Protein AF-A0A2K3LWM4-F1 (afdb_monomer_lite)

pLDDT: mean 79.66, std 15.71, range [39.81, 97.31]

Radius of gyration: 21.62 Å; chains: 1; bounding box: 68×30×49 Å

Foldseek 3Di:
DDDDLDDDDPVLLVVLVVVCVVQVVCCVPVHDSVSSVVSSVVSVVVDDDDDDDDDPDPPPDDDPWDADPVPRDTDDDDDDDDDPDDPDDDDDDDD

Secondary structure (DSSP, 8-state):
---------HHHHHHHHHTGGGTGGGHHHH-HHHHHHHHHHHHHHHS----------STTPPPS-EE-TTT-PEEPP------SS----------

Organism: Trifolium pratense (NCBI:txid57577)

Structure (mmCIF, N/CA/C/O backbone):
data_AF-A0A2K3LWM4-F1
#
_entry.id   AF-A0A2K3LWM4-F1
#
loop_
_atom_site.group_PDB
_atom_site.id
_atom_site.type_symbol
_atom_site.label_atom_id
_atom_site.label_alt_id
_atom_site.label_comp_id
_atom_site.label_asym_id
_atom_site.label_entity_id
_atom_site.label_seq_id
_atom_site.pdbx_PDB_ins_code
_atom_site.Cartn_x
_atom_site.Cartn_y
_atom_site.Cartn_z
_atom_site.occupancy
_atom_site.B_iso_or_equiv
_atom_site.auth_seq_id
_atom_site.auth_comp_id
_atom_site.auth_asym_id
_atom_site.auth_atom_id
_atom_site.pdbx_PDB_model_num
ATOM 1 N N . GLY A 1 1 ? -27.208 -1.613 -0.250 1.00 77.81 1 GLY A N 1
ATOM 2 C CA . GLY A 1 1 ? -26.110 -2.005 -1.155 1.00 77.81 1 GLY A CA 1
ATOM 3 C C . GLY A 1 1 ? -24.818 -2.044 -0.370 1.00 77.81 1 GLY A C 1
ATOM 4 O O . GLY A 1 1 ? -24.741 -1.360 0.643 1.00 77.81 1 GLY A O 1
ATOM 5 N N . SER A 1 2 ? -23.843 -2.841 -0.801 1.00 86.56 2 SER A N 1
ATOM 6 C CA . SER A 1 2 ? -22.515 -2.896 -0.173 1.00 86.56 2 SER A CA 1
ATOM 7 C C . SER A 1 2 ? -21.593 -1.844 -0.787 1.00 86.56 2 SER A C 1
ATOM 9 O O . SER A 1 2 ? -21.643 -1.623 -1.995 1.00 86.56 2 SER A O 1
ATOM 11 N N . VAL A 1 3 ? -20.756 -1.214 0.038 1.00 91.31 3 VAL A N 1
ATOM 12 C CA . VAL A 1 3 ? -19.773 -0.204 -0.383 1.00 91.31 3 VAL A CA 1
ATOM 13 C C . VAL A 1 3 ? -18.375 -0.713 -0.046 1.00 91.31 3 VAL A C 1
ATOM 15 O O . VAL A 1 3 ? -18.167 -1.330 0.999 1.00 91.31 3 VAL A O 1
ATOM 18 N N . VAL A 1 4 ? -17.419 -0.489 -0.948 1.00 90.38 4 VAL A N 1
ATOM 19 C CA . VAL A 1 4 ? -16.011 -0.820 -0.711 1.00 90.38 4 VAL A CA 1
ATOM 20 C C . VAL A 1 4 ? -15.417 0.229 0.226 1.00 90.38 4 VAL A C 1
ATOM 22 O O . VAL A 1 4 ? -15.261 1.378 -0.168 1.00 90.38 4 VAL A O 1
ATOM 25 N N . ALA A 1 5 ? -15.070 -0.184 1.446 1.00 88.12 5 ALA A N 1
ATOM 26 C CA . ALA A 1 5 ? -14.495 0.699 2.463 1.00 88.12 5 ALA A CA 1
ATOM 27 C C . ALA A 1 5 ? -12.999 0.997 2.237 1.00 88.12 5 ALA A C 1
ATOM 29 O O . ALA A 1 5 ? -12.495 2.047 2.627 1.00 88.12 5 ALA A O 1
ATOM 30 N N . TYR A 1 6 ? -12.252 0.059 1.636 1.00 91.69 6 TYR A N 1
ATOM 31 C CA . TYR A 1 6 ? -10.810 0.208 1.426 1.00 91.69 6 TYR A CA 1
ATOM 32 C C . TYR A 1 6 ? -10.268 -0.737 0.343 1.00 91.69 6 TYR A C 1
ATOM 34 O O . TYR A 1 6 ? -10.717 -1.878 0.228 1.00 91.69 6 TYR A O 1
ATOM 42 N N . VAL A 1 7 ? -9.255 -0.284 -0.404 1.00 90.75 7 VAL A N 1
ATOM 43 C CA . VAL A 1 7 ? -8.488 -1.085 -1.374 1.00 90.75 7 VAL A CA 1
ATOM 44 C C . VAL A 1 7 ? -6.997 -0.909 -1.090 1.00 90.75 7 VAL A C 1
ATOM 46 O O . VAL A 1 7 ? -6.521 0.212 -0.935 1.00 90.75 7 VAL A O 1
ATOM 49 N N . GLY A 1 8 ? -6.251 -2.013 -1.037 1.00 88.81 8 GLY A N 1
ATOM 50 C CA . GLY A 1 8 ? -4.801 -1.993 -0.858 1.00 88.81 8 GLY A CA 1
ATOM 51 C C . GLY A 1 8 ? -4.164 -3.360 -1.098 1.00 88.81 8 GLY A C 1
ATOM 52 O O . GLY A 1 8 ? -4.859 -4.352 -1.318 1.00 88.81 8 GLY A O 1
ATOM 53 N N . HIS A 1 9 ? -2.830 -3.421 -1.043 1.00 89.31 9 HIS A N 1
ATOM 54 C CA . HIS A 1 9 ? -2.082 -4.653 -1.303 1.00 89.31 9 HIS A CA 1
ATOM 55 C C . HIS A 1 9 ? -2.475 -5.771 -0.319 1.00 89.31 9 HIS A C 1
ATOM 57 O O . HIS A 1 9 ? -2.442 -5.582 0.899 1.00 89.31 9 HIS A O 1
ATOM 63 N N . GLY A 1 10 ? -2.797 -6.967 -0.826 1.00 90.38 10 GLY A N 1
ATOM 64 C CA . GLY A 1 10 ? -3.379 -8.048 -0.015 1.00 90.38 10 GLY A CA 1
ATOM 65 C C . GLY A 1 10 ? -2.562 -8.400 1.235 1.00 90.38 10 GLY A C 1
ATOM 66 O O . GLY A 1 10 ? -3.117 -8.573 2.318 1.00 90.38 10 GLY A O 1
ATOM 67 N N . LYS A 1 11 ? -1.224 -8.407 1.127 1.00 90.50 11 LYS A N 1
ATOM 68 C CA . LYS A 1 11 ? -0.320 -8.652 2.267 1.00 90.50 11 LYS A CA 1
ATOM 69 C C . LYS A 1 11 ? -0.428 -7.586 3.364 1.00 90.50 11 LYS A C 1
ATOM 71 O O . LYS A 1 11 ? -0.415 -7.935 4.542 1.00 90.50 11 LYS A O 1
ATOM 76 N N . THR A 1 12 ? -0.512 -6.305 3.000 1.00 93.38 12 THR A N 1
ATOM 77 C CA . THR A 1 12 ? -0.574 -5.210 3.981 1.00 93.38 12 THR A CA 1
ATOM 78 C C . THR A 1 12 ? -1.960 -5.138 4.604 1.00 93.38 12 THR A C 1
ATOM 80 O O . THR A 1 12 ? -2.053 -5.084 5.824 1.00 93.38 12 THR A O 1
ATOM 83 N N . VAL A 1 13 ? -3.020 -5.283 3.800 1.00 95.31 13 VAL A N 1
ATOM 84 C CA . VAL A 1 13 ? -4.411 -5.379 4.277 1.00 95.31 13 VAL A CA 1
ATOM 85 C C . VAL A 1 13 ? -4.572 -6.526 5.276 1.00 95.31 13 VAL A C 1
ATOM 87 O O . VAL A 1 13 ? -5.079 -6.314 6.376 1.00 95.31 13 VAL A O 1
ATOM 90 N N . LEU A 1 14 ? -4.077 -7.725 4.949 1.00 95.44 14 LEU A N 1
ATOM 91 C CA . LEU A 1 14 ? -4.149 -8.876 5.850 1.00 95.44 14 LEU A CA 1
ATOM 92 C C . LEU A 1 14 ? -3.408 -8.624 7.170 1.00 95.44 14 LEU A C 1
ATOM 94 O O . LEU A 1 14 ? -3.901 -9.005 8.230 1.00 95.44 14 LEU A O 1
ATOM 98 N N . MET A 1 15 ? -2.238 -7.980 7.134 1.00 95.56 15 MET A N 1
ATOM 99 C CA . MET A 1 15 ? -1.516 -7.640 8.364 1.00 95.56 15 MET A CA 1
ATOM 100 C C . MET A 1 15 ? -2.230 -6.575 9.193 1.00 95.56 15 MET A C 1
ATOM 102 O O . MET A 1 15 ? -2.332 -6.741 10.403 1.00 95.56 15 MET A O 1
ATOM 106 N N . THR A 1 16 ? -2.810 -5.546 8.573 1.00 96.75 16 THR A N 1
ATOM 107 C CA . THR A 1 16 ? -3.644 -4.559 9.275 1.00 96.75 16 THR A CA 1
ATOM 108 C C . THR A 1 16 ? -4.812 -5.225 10.003 1.00 96.75 16 THR A C 1
ATOM 110 O O . THR A 1 16 ? -5.078 -4.891 11.156 1.00 96.75 16 THR A O 1
ATOM 113 N N . VAL A 1 17 ? -5.470 -6.207 9.375 1.00 96.19 17 VAL A N 1
ATOM 114 C CA . VAL A 1 17 ? -6.558 -6.981 10.001 1.00 96.19 17 VAL A CA 1
ATOM 115 C C . VAL A 1 17 ? -6.045 -7.843 11.160 1.00 96.19 17 VAL A C 1
ATOM 117 O O . VAL A 1 17 ? -6.661 -7.856 12.225 1.00 96.19 17 VAL A O 1
ATOM 120 N N . LYS A 1 18 ? -4.901 -8.527 10.997 1.00 97.31 18 LYS A N 1
ATOM 121 C CA . LYS A 1 18 ? -4.267 -9.304 12.081 1.00 97.31 18 LYS A CA 1
ATOM 122 C C . LYS A 1 18 ? -3.898 -8.435 13.284 1.00 97.31 18 LYS A C 1
ATOM 124 O O . LYS A 1 18 ? -3.947 -8.902 14.416 1.00 97.31 18 LYS A O 1
ATOM 129 N N . GLU A 1 19 ? -3.551 -7.176 13.045 1.00 96.81 19 GLU A N 1
ATOM 130 C CA . GLU A 1 19 ? -3.205 -6.201 14.077 1.00 96.81 19 GLU A CA 1
ATOM 131 C C . GLU A 1 19 ? -4.405 -5.393 14.596 1.00 96.81 19 GLU A C 1
ATOM 133 O O . GLU A 1 19 ? -4.205 -4.356 15.227 1.00 96.81 19 GLU A O 1
ATOM 138 N N . SER A 1 20 ? -5.643 -5.852 14.378 1.00 95.94 20 SER A N 1
ATOM 139 C CA . SER A 1 20 ? -6.868 -5.158 14.812 1.00 95.94 20 SER A CA 1
ATOM 140 C C . SER A 1 20 ? -6.848 -4.734 16.278 1.00 95.94 20 SER A C 1
ATOM 142 O O . SER A 1 20 ? -7.203 -3.600 16.584 1.00 95.94 20 SER A O 1
ATOM 144 N N . GLY A 1 21 ? -6.318 -5.566 17.179 1.00 96.69 21 GLY A N 1
ATOM 145 C CA . GLY A 1 21 ? -6.169 -5.218 18.596 1.00 96.69 21 GLY A CA 1
ATOM 146 C C . GLY A 1 21 ? -5.370 -3.932 18.871 1.00 96.69 21 GLY A C 1
ATOM 147 O O . GLY A 1 21 ? -5.542 -3.338 19.929 1.00 96.69 21 GLY A O 1
ATOM 148 N N . LYS A 1 22 ? -4.534 -3.468 17.929 1.00 96.19 22 LYS A N 1
ATOM 149 C CA . LYS A 1 22 ? -3.724 -2.244 18.065 1.00 96.19 22 LYS A CA 1
ATOM 150 C C . LYS A 1 22 ? -4.456 -0.960 17.666 1.00 96.19 22 LYS A C 1
ATOM 152 O O . LYS A 1 22 ? -4.003 0.115 18.043 1.00 96.19 22 LYS A O 1
ATOM 157 N N . TRP A 1 23 ? -5.532 -1.046 16.883 1.00 96.44 23 TRP A N 1
ATOM 158 C CA . TRP A 1 23 ? -6.194 0.136 16.312 1.00 96.44 23 TRP A CA 1
ATOM 159 C C . TRP A 1 23 ? -7.719 0.135 16.446 1.00 96.44 23 TRP A C 1
ATOM 161 O O . TRP A 1 23 ? -8.337 1.187 16.303 1.00 96.44 23 TRP A O 1
ATOM 171 N N . ILE A 1 24 ? -8.346 -1.005 16.752 1.00 95.88 24 ILE A N 1
ATOM 172 C CA . ILE A 1 24 ? -9.809 -1.128 16.809 1.00 95.88 24 ILE A CA 1
ATOM 173 C C . ILE A 1 24 ? -10.443 -0.257 17.901 1.00 95.88 24 ILE A C 1
ATOM 175 O O . ILE A 1 24 ? -11.590 0.157 17.768 1.00 95.88 24 ILE A O 1
ATOM 179 N N . CYS A 1 25 ? -9.689 0.089 18.950 1.00 95.75 25 CYS A N 1
ATOM 180 C CA . CYS A 1 25 ? -10.129 1.026 19.985 1.00 95.75 25 CYS A CA 1
ATOM 181 C C . CYS A 1 25 ? -10.373 2.447 19.452 1.00 95.75 25 CYS A C 1
ATOM 183 O O . CYS A 1 25 ? -11.172 3.183 20.025 1.00 95.75 25 CYS A O 1
ATOM 185 N N . GLU A 1 26 ? -9.734 2.827 18.345 1.00 95.69 26 GLU A N 1
ATOM 186 C CA . GLU A 1 26 ? -9.889 4.149 17.740 1.00 95.69 26 GLU A CA 1
ATOM 187 C C . GLU A 1 26 ? -11.123 4.241 16.827 1.00 95.69 26 GLU A C 1
ATOM 189 O O . GLU A 1 26 ? -11.566 5.342 16.493 1.00 95.69 26 GLU A O 1
ATOM 194 N N . VAL A 1 27 ? -11.742 3.103 16.485 1.00 96.50 27 VAL A N 1
ATOM 195 C CA . VAL A 1 27 ? -12.939 3.045 15.627 1.00 96.50 27 VAL A CA 1
ATOM 196 C C . VAL A 1 27 ? -14.107 3.807 16.243 1.00 96.50 27 VAL A C 1
ATOM 198 O O . VAL A 1 27 ? -14.853 4.460 15.521 1.00 96.50 27 VAL A O 1
ATOM 201 N N . SER A 1 28 ? -14.245 3.789 17.570 1.00 95.12 28 SER A N 1
ATOM 202 C CA . SER A 1 28 ? -15.291 4.547 18.268 1.00 95.12 28 SER A CA 1
ATOM 203 C C . SER A 1 28 ? -15.096 6.065 18.194 1.00 95.12 28 SER A C 1
ATOM 205 O O . SER A 1 28 ? -16.064 6.801 18.355 1.00 95.12 28 SER A O 1
ATOM 207 N N . LYS A 1 29 ? -13.867 6.540 17.945 1.00 95.81 29 LYS A N 1
ATOM 208 C CA . LYS A 1 29 ? -13.521 7.970 17.927 1.00 95.81 29 LYS A CA 1
ATOM 209 C C . LYS A 1 29 ? -13.545 8.569 16.525 1.00 95.81 29 LYS A C 1
ATOM 211 O O . LYS A 1 29 ? -14.019 9.684 16.353 1.00 95.81 29 LYS A O 1
ATOM 216 N N . LYS A 1 30 ? -13.009 7.847 15.537 1.00 95.50 30 LYS A N 1
ATOM 217 C CA . LYS A 1 30 ? -12.829 8.341 14.157 1.00 95.50 30 LYS A CA 1
ATOM 218 C C . LYS A 1 30 ? -13.453 7.443 13.085 1.00 95.50 30 LYS A C 1
ATOM 220 O O . LYS A 1 30 ? -13.308 7.704 11.904 1.00 95.50 30 LYS A O 1
ATOM 225 N N . GLY A 1 31 ? -14.160 6.385 13.473 1.00 95.31 31 GLY A N 1
ATOM 226 C CA . GLY A 1 31 ? -14.789 5.463 12.531 1.00 95.31 31 GLY A CA 1
ATOM 227 C C . GLY A 1 31 ? -13.837 4.401 11.979 1.00 95.31 31 GLY A C 1
ATOM 228 O O . GLY A 1 31 ? -12.620 4.422 12.196 1.00 95.31 31 GLY A O 1
ATOM 229 N N . PHE A 1 32 ? -14.422 3.419 11.292 1.00 94.69 32 PHE A N 1
ATOM 230 C CA . PHE A 1 32 ? -13.697 2.251 10.790 1.00 94.69 32 PHE A CA 1
ATOM 231 C C . PHE A 1 32 ? -12.691 2.623 9.701 1.00 94.69 32 PHE A C 1
ATOM 233 O O . PHE A 1 32 ? -11.522 2.272 9.829 1.00 94.69 32 PHE A O 1
ATOM 240 N N . GLU A 1 33 ? -13.127 3.343 8.663 1.00 94.94 33 GLU A N 1
ATOM 241 C CA . GLU A 1 33 ? -12.291 3.657 7.497 1.00 94.94 33 GLU A CA 1
ATOM 242 C C . GLU A 1 33 ? -11.040 4.449 7.885 1.00 94.94 33 GLU A C 1
ATOM 244 O O . GLU A 1 33 ? -9.933 4.041 7.536 1.00 94.94 33 GLU A O 1
ATOM 249 N N . ASP A 1 34 ? -11.181 5.507 8.687 1.00 96.06 34 ASP A N 1
ATOM 250 C CA . ASP A 1 34 ? -10.041 6.324 9.116 1.00 96.06 34 ASP A CA 1
ATOM 251 C C . ASP A 1 34 ? -9.114 5.577 10.081 1.00 96.06 34 ASP A C 1
ATOM 253 O O . ASP A 1 34 ? -7.887 5.705 10.011 1.00 96.06 34 ASP A O 1
ATOM 257 N N . SER A 1 35 ? -9.668 4.749 10.974 1.00 96.81 35 SER A N 1
ATOM 258 C CA . SER A 1 35 ? -8.855 3.916 11.869 1.00 96.81 35 SER A CA 1
ATOM 259 C C . SER A 1 35 ? -8.051 2.877 11.103 1.00 96.81 35 SER A C 1
ATOM 261 O O . SER A 1 35 ? -6.841 2.751 11.316 1.00 96.81 35 SER A O 1
ATOM 263 N N . PHE A 1 36 ? -8.711 2.178 10.181 1.00 96.81 36 PHE A N 1
ATOM 264 C CA . PHE A 1 36 ? -8.098 1.166 9.340 1.00 96.81 36 PHE A CA 1
ATOM 265 C C . PHE A 1 36 ? -7.028 1.784 8.443 1.00 96.81 36 PHE A C 1
ATOM 267 O O . PHE A 1 36 ? -5.899 1.299 8.416 1.00 96.81 36 PHE A O 1
ATOM 274 N N . LYS A 1 37 ? -7.349 2.881 7.746 1.00 95.81 37 LYS A N 1
ATOM 275 C CA . LYS A 1 37 ? -6.443 3.565 6.817 1.00 95.81 37 LYS A CA 1
ATOM 276 C C . 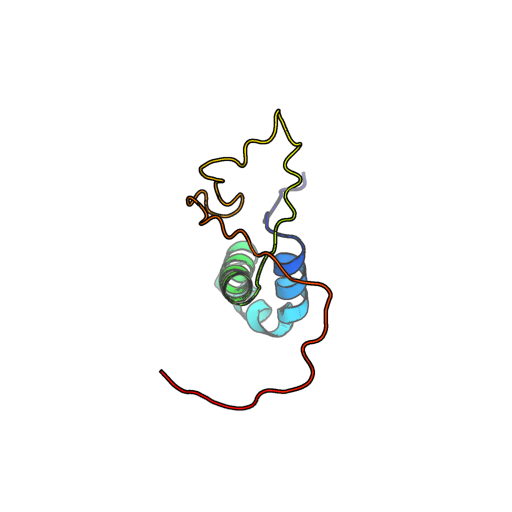LYS A 1 37 ? -5.203 4.102 7.523 1.00 95.81 37 LYS A C 1
ATOM 278 O O . LYS A 1 37 ? -4.097 3.948 7.008 1.00 95.81 37 LYS A O 1
ATOM 283 N N . GLU A 1 38 ? -5.345 4.692 8.710 1.00 95.88 38 GLU A N 1
ATOM 284 C CA . GLU A 1 38 ? -4.187 5.188 9.458 1.00 95.88 38 GLU A CA 1
ATOM 285 C C . GLU A 1 38 ? -3.255 4.049 9.894 1.00 95.88 38 GLU A C 1
ATOM 287 O O . GLU A 1 38 ? -2.035 4.156 9.738 1.00 95.88 38 GLU A O 1
ATOM 292 N N . HIS A 1 39 ? -3.805 2.945 10.414 1.00 96.81 39 HIS A N 1
ATOM 293 C CA . HIS A 1 39 ? -2.988 1.799 10.821 1.00 96.81 39 HIS A CA 1
ATOM 294 C C . HIS A 1 39 ? -2.369 1.088 9.617 1.00 96.81 39 HIS A C 1
ATOM 296 O O . HIS A 1 39 ? -1.182 0.761 9.627 1.00 96.81 39 HIS A O 1
ATOM 302 N N . HIS A 1 40 ? -3.138 0.914 8.542 1.00 95.94 40 HIS A N 1
ATOM 303 C CA . HIS A 1 40 ? -2.657 0.360 7.280 1.00 95.94 40 HIS A CA 1
ATOM 304 C C . HIS A 1 40 ? -1.484 1.159 6.721 1.00 95.94 40 HIS A C 1
ATOM 306 O O . HIS A 1 40 ? -0.464 0.561 6.398 1.00 95.94 40 HIS A O 1
ATOM 312 N N . ASN A 1 41 ? -1.550 2.492 6.721 1.00 93.44 41 ASN A N 1
ATOM 313 C CA . ASN A 1 41 ? -0.443 3.339 6.271 1.00 93.44 41 ASN A CA 1
ATOM 314 C C . ASN A 1 41 ? 0.847 3.129 7.085 1.00 93.44 41 ASN A C 1
ATOM 316 O O . ASN A 1 41 ? 1.943 3.307 6.552 1.00 93.44 41 ASN A O 1
ATOM 320 N N . LYS A 1 42 ? 0.748 2.755 8.368 1.00 94.56 42 LYS A N 1
ATOM 321 C CA . LYS A 1 42 ? 1.913 2.395 9.197 1.00 94.56 42 LYS A CA 1
ATOM 322 C C . LYS A 1 42 ? 2.465 1.030 8.786 1.00 94.56 42 LYS A C 1
ATOM 324 O O . LYS A 1 42 ? 3.667 0.908 8.573 1.00 94.56 42 LYS A O 1
ATOM 329 N N . VAL A 1 43 ? 1.595 0.036 8.596 1.00 93.62 43 VAL A N 1
ATOM 330 C CA . VAL A 1 43 ? 1.969 -1.309 8.118 1.00 93.62 43 VAL A CA 1
ATOM 331 C C . VAL A 1 43 ? 2.581 -1.253 6.714 1.00 93.62 43 VAL A C 1
ATOM 333 O O . VAL A 1 43 ? 3.609 -1.867 6.458 1.00 93.62 43 VAL A O 1
ATOM 336 N N . ALA A 1 44 ? 2.007 -0.481 5.797 1.00 89.19 44 ALA A N 1
ATOM 337 C CA . ALA A 1 44 ? 2.492 -0.357 4.426 1.00 89.19 44 ALA A CA 1
ATOM 338 C C . ALA A 1 44 ? 3.939 0.159 4.352 1.00 89.19 44 ALA A C 1
ATOM 340 O O . ALA A 1 44 ? 4.672 -0.219 3.445 1.00 89.19 44 ALA A O 1
ATOM 341 N N . LYS A 1 45 ? 4.377 0.961 5.331 1.00 86.62 45 LYS A N 1
ATOM 342 C CA . LYS A 1 45 ? 5.762 1.451 5.423 1.00 86.62 45 LYS A CA 1
ATOM 343 C C . LYS A 1 45 ? 6.754 0.402 5.927 1.00 86.62 45 LYS A C 1
ATOM 345 O O . LYS A 1 45 ? 7.944 0.539 5.669 1.00 86.62 45 LYS A O 1
ATOM 350 N N . THR A 1 46 ? 6.300 -0.613 6.662 1.00 85.81 46 THR A N 1
ATOM 351 C CA . THR A 1 46 ? 7.176 -1.652 7.235 1.00 85.81 46 THR A CA 1
ATOM 352 C C . THR A 1 46 ? 7.257 -2.898 6.361 1.00 85.81 46 THR A C 1
ATOM 354 O O . THR A 1 46 ? 8.190 -3.692 6.480 1.00 85.81 46 THR A O 1
ATOM 357 N N . VAL A 1 47 ? 6.291 -3.081 5.461 1.00 81.19 47 VAL A N 1
ATOM 358 C CA . VAL A 1 47 ? 6.229 -4.239 4.575 1.00 81.19 47 VAL A CA 1
ATOM 359 C C . VAL A 1 47 ? 6.921 -3.932 3.268 1.00 81.19 47 VAL A C 1
ATOM 361 O O . VAL A 1 47 ? 6.429 -3.151 2.461 1.00 81.19 47 VAL A O 1
ATOM 364 N N . ARG A 1 48 ? 8.011 -4.651 2.999 1.00 73.75 48 ARG A N 1
ATOM 365 C CA . ARG A 1 48 ? 8.554 -4.711 1.646 1.00 73.75 48 ARG A CA 1
ATOM 366 C C . ARG A 1 48 ? 7.555 -5.444 0.746 1.00 73.75 48 ARG A C 1
ATOM 368 O O . ARG A 1 48 ? 7.320 -6.648 0.913 1.00 73.75 48 ARG A O 1
ATOM 375 N N . ILE A 1 49 ? 6.936 -4.693 -0.158 1.00 70.19 49 ILE A N 1
ATOM 376 C CA . ILE A 1 49 ? 6.120 -5.211 -1.254 1.00 70.19 49 ILE A CA 1
ATOM 377 C C . ILE A 1 49 ? 7.087 -5.463 -2.410 1.00 70.19 49 ILE A C 1
ATOM 379 O O . ILE A 1 49 ? 7.812 -4.562 -2.823 1.00 70.19 49 ILE A O 1
ATOM 383 N N . CYS A 1 50 ? 7.167 -6.712 -2.861 1.00 65.12 50 CYS A N 1
ATOM 384 C CA . CYS A 1 50 ? 7.940 -7.074 -4.040 1.00 65.12 50 CYS A CA 1
ATOM 385 C C . CYS A 1 50 ? 6.948 -7.396 -5.149 1.00 65.12 50 CYS A C 1
ATOM 387 O O . CYS A 1 50 ? 6.158 -8.329 -5.004 1.00 65.12 50 CYS A O 1
ATOM 389 N N . SER A 1 51 ? 7.018 -6.643 -6.238 1.00 66.38 51 SER A N 1
ATOM 390 C CA . SER A 1 51 ? 6.268 -6.930 -7.454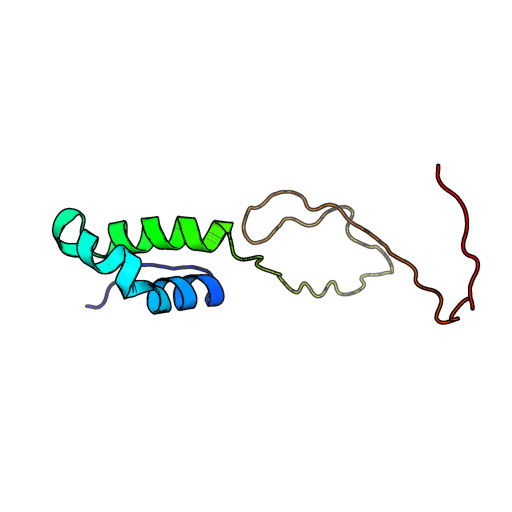 1.00 66.38 51 SER A CA 1
ATOM 391 C C . SER A 1 51 ? 7.133 -7.802 -8.356 1.00 66.38 51 SER A C 1
ATOM 393 O O . SER A 1 51 ? 8.304 -7.499 -8.587 1.00 66.38 51 SER A O 1
ATOM 395 N N . HIS A 1 52 ? 6.578 -8.923 -8.812 1.00 66.44 52 HIS A N 1
ATOM 396 C CA . HIS A 1 52 ? 7.211 -9.738 -9.839 1.00 66.44 52 HIS A CA 1
ATOM 397 C C . HIS A 1 52 ? 6.798 -9.177 -11.197 1.00 66.44 52 HIS A C 1
ATOM 399 O O . HIS A 1 52 ? 5.605 -9.100 -11.485 1.00 66.44 52 HIS A O 1
ATOM 405 N N . LEU A 1 53 ? 7.773 -8.762 -12.000 1.00 67.19 53 LEU A N 1
ATOM 406 C CA . LEU A 1 53 ? 7.539 -8.284 -13.354 1.00 67.19 53 LEU A CA 1
ATOM 407 C C . LEU A 1 53 ? 8.191 -9.253 -14.334 1.00 67.19 53 LEU A C 1
ATOM 409 O O . LEU A 1 53 ? 9.408 -9.439 -14.309 1.00 67.19 53 LEU A O 1
ATOM 413 N N . GLU A 1 54 ? 7.381 -9.836 -15.209 1.00 62.03 54 GLU A N 1
ATOM 414 C CA . GLU A 1 54 ? 7.878 -10.580 -16.359 1.00 62.03 54 GLU A CA 1
ATOM 415 C C . GLU A 1 54 ? 8.112 -9.601 -17.509 1.00 62.03 54 GLU A C 1
ATOM 417 O O . GLU A 1 54 ? 7.181 -9.006 -18.051 1.00 62.03 54 GLU A O 1
ATOM 422 N N . ILE A 1 55 ? 9.378 -9.409 -17.874 1.00 68.56 55 ILE A N 1
ATOM 423 C CA . ILE A 1 55 ? 9.757 -8.597 -19.029 1.00 68.56 55 ILE A CA 1
ATOM 424 C C . ILE A 1 55 ? 10.029 -9.563 -20.173 1.00 68.56 55 ILE A C 1
ATOM 426 O O . ILE A 1 55 ? 11.088 -10.191 -20.236 1.00 68.56 55 ILE A O 1
ATOM 430 N N . HIS A 1 56 ? 9.059 -9.708 -21.075 1.00 62.03 56 HIS A N 1
ATOM 431 C CA . HIS A 1 56 ? 9.258 -10.504 -22.279 1.00 62.03 56 HIS A CA 1
ATOM 432 C C . HIS A 1 56 ? 10.385 -9.891 -23.110 1.00 62.03 56 HIS A C 1
ATOM 434 O O . HIS A 1 56 ? 10.379 -8.701 -23.419 1.00 62.03 56 HIS A O 1
ATOM 440 N N . ASN A 1 57 ? 11.369 -10.718 -23.457 1.00 56.38 57 ASN A N 1
ATOM 441 C CA . ASN A 1 57 ? 12.538 -10.299 -24.208 1.00 56.38 57 ASN A CA 1
ATOM 442 C C . ASN A 1 57 ? 12.144 -9.913 -25.644 1.00 56.38 57 ASN A C 1
ATOM 444 O O . ASN A 1 57 ? 12.092 -10.762 -26.534 1.00 56.38 57 ASN A O 1
ATOM 448 N N . VAL A 1 58 ? 11.872 -8.630 -25.880 1.00 55.66 58 VAL A N 1
ATOM 449 C CA . VAL A 1 58 ? 11.702 -8.098 -27.232 1.00 55.66 58 VAL A CA 1
ATOM 450 C C . VAL A 1 58 ? 13.096 -7.740 -27.756 1.00 55.66 58 VAL A C 1
ATOM 452 O O . VAL A 1 58 ? 13.632 -6.669 -27.486 1.00 55.66 58 VAL A O 1
ATOM 455 N N . ALA A 1 59 ? 13.711 -8.673 -28.486 1.00 57.88 59 ALA A N 1
ATOM 456 C CA . ALA A 1 59 ? 14.960 -8.468 -29.235 1.00 57.88 59 ALA A CA 1
ATOM 457 C C . ALA A 1 59 ? 16.236 -8.138 -28.418 1.00 57.88 59 ALA A C 1
ATOM 459 O O . ALA A 1 59 ? 17.141 -7.475 -28.922 1.00 57.88 59 ALA A O 1
ATOM 460 N N . GLY A 1 60 ? 16.351 -8.615 -27.179 1.00 62.94 60 GLY A N 1
ATOM 461 C CA . GLY A 1 60 ? 17.566 -8.520 -26.357 1.00 62.94 60 GLY A CA 1
ATOM 462 C C . GLY A 1 60 ? 17.744 -7.195 -25.616 1.00 62.94 60 GLY A C 1
ATOM 463 O O . GLY A 1 60 ? 18.793 -6.983 -25.012 1.00 62.94 60 GLY A O 1
ATOM 464 N N . LYS A 1 61 ? 16.755 -6.296 -25.661 1.00 65.44 61 LYS A N 1
ATOM 465 C CA . LYS A 1 61 ? 16.832 -4.980 -25.017 1.00 65.44 61 LYS A CA 1
ATOM 466 C C . LYS A 1 61 ? 16.144 -5.007 -23.657 1.00 65.44 61 LYS A C 1
ATOM 468 O O . LYS A 1 61 ? 14.949 -5.274 -23.562 1.00 65.44 61 LYS A O 1
ATOM 473 N N . ILE A 1 62 ? 16.911 -4.716 -22.612 1.00 71.62 62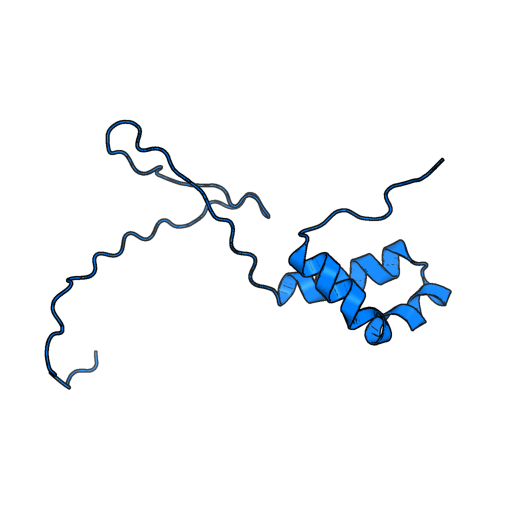 ILE A N 1
ATOM 474 C CA . ILE A 1 62 ? 16.374 -4.428 -21.280 1.00 71.62 62 ILE A CA 1
ATOM 475 C C . ILE A 1 62 ? 15.779 -3.010 -21.330 1.00 71.62 62 ILE A C 1
ATOM 477 O O . ILE A 1 62 ? 16.414 -2.137 -21.925 1.00 71.62 62 ILE A O 1
ATOM 481 N N . PRO A 1 63 ? 14.582 -2.762 -20.766 1.00 72.88 63 PRO A N 1
ATOM 482 C CA . PRO A 1 63 ? 14.027 -1.414 -20.685 1.00 72.88 63 PRO A CA 1
ATOM 483 C C . PRO A 1 63 ? 14.982 -0.465 -19.953 1.00 72.88 63 PRO A C 1
ATOM 485 O O . PRO A 1 63 ? 15.492 -0.819 -18.890 1.00 72.88 63 PRO A O 1
ATOM 488 N N . ASP A 1 64 ? 15.182 0.742 -20.492 1.00 72.06 64 ASP A N 1
ATOM 489 C CA . ASP A 1 64 ? 16.037 1.767 -19.870 1.00 72.06 64 ASP A CA 1
ATOM 490 C C . ASP A 1 64 ? 15.525 2.167 -18.477 1.00 72.06 64 ASP A C 1
ATOM 492 O O . ASP A 1 64 ? 16.299 2.514 -17.586 1.00 72.06 64 ASP A O 1
ATOM 496 N N . PHE A 1 65 ? 14.208 2.092 -18.281 1.00 73.69 65 PHE A N 1
ATOM 497 C CA . PHE A 1 65 ? 13.562 2.292 -16.996 1.00 73.69 65 PHE A CA 1
ATOM 498 C C . PHE A 1 65 ? 12.241 1.528 -16.899 1.00 73.69 65 PHE A C 1
ATOM 500 O O . PHE A 1 65 ? 11.584 1.226 -17.896 1.00 73.69 65 PHE A O 1
ATOM 507 N N . ILE A 1 66 ? 11.841 1.244 -15.662 1.00 80.81 66 ILE A N 1
ATOM 508 C CA . ILE A 1 66 ? 10.541 0.674 -15.299 1.00 80.81 66 ILE A CA 1
ATOM 509 C C . ILE A 1 66 ? 9.957 1.570 -14.215 1.00 80.81 66 ILE A C 1
ATOM 511 O O . ILE A 1 66 ? 10.673 1.975 -13.302 1.00 80.81 66 ILE A O 1
ATOM 515 N N . GLU A 1 67 ? 8.671 1.893 -14.288 1.00 83.25 67 GLU A N 1
ATOM 516 C CA . GLU A 1 67 ? 7.995 2.587 -13.193 1.00 83.25 67 GLU A CA 1
ATOM 517 C C . GLU A 1 67 ? 7.516 1.589 -12.140 1.00 83.25 67 GLU A C 1
ATOM 519 O O . GLU A 1 67 ? 6.950 0.541 -12.451 1.00 83.25 67 GLU A O 1
ATOM 524 N N . CYS A 1 68 ? 7.719 1.928 -10.869 1.00 76.19 68 CYS A N 1
ATOM 525 C CA . CYS A 1 68 ? 7.192 1.152 -9.760 1.00 76.19 68 CYS A CA 1
ATOM 526 C C . CYS A 1 68 ? 5.651 1.151 -9.814 1.00 76.19 68 CYS A C 1
ATOM 528 O O . CYS A 1 68 ? 5.063 2.230 -9.709 1.00 76.19 68 CYS A O 1
ATOM 530 N N . PRO A 1 69 ? 4.975 -0.012 -9.895 1.00 73.62 69 PRO A N 1
ATOM 531 C CA . PRO A 1 69 ? 3.514 -0.072 -10.009 1.00 73.62 69 PRO A CA 1
ATOM 532 C C . PRO A 1 69 ? 2.788 0.470 -8.769 1.00 73.62 69 PRO A C 1
ATOM 534 O O . PRO A 1 69 ? 1.616 0.820 -8.846 1.00 73.62 69 PRO A O 1
ATOM 537 N N . ASP A 1 70 ? 3.484 0.558 -7.632 1.00 72.00 70 ASP A N 1
ATOM 538 C CA . ASP A 1 70 ? 2.919 1.020 -6.364 1.00 72.00 70 ASP A CA 1
ATOM 539 C C . ASP A 1 70 ? 3.108 2.527 -6.119 1.00 72.00 70 ASP A C 1
ATOM 541 O O . ASP A 1 70 ? 2.392 3.112 -5.307 1.00 72.00 70 ASP A O 1
ATOM 545 N N . CYS A 1 71 ? 4.095 3.172 -6.758 1.00 75.06 71 CYS A N 1
ATOM 546 C CA . CYS A 1 71 ? 4.405 4.583 -6.480 1.00 75.06 71 CYS A CA 1
ATOM 547 C C . CYS A 1 71 ? 4.761 5.443 -7.697 1.00 75.06 71 CYS A C 1
ATOM 549 O O . CYS A 1 71 ? 5.109 6.609 -7.510 1.00 75.06 71 CYS A O 1
ATOM 551 N N . ASN A 1 72 ? 4.711 4.878 -8.907 1.00 76.56 72 ASN A N 1
ATOM 552 C CA . ASN A 1 72 ? 4.996 5.530 -10.192 1.00 76.56 72 ASN A CA 1
ATOM 553 C C . ASN A 1 72 ? 6.375 6.200 -10.291 1.00 76.56 72 ASN A C 1
ATOM 555 O O . ASN A 1 72 ? 6.624 7.002 -11.184 1.00 76.56 72 ASN A O 1
ATOM 559 N N . ARG A 1 73 ? 7.300 5.883 -9.378 1.00 80.88 73 ARG A N 1
ATOM 560 C CA . ARG A 1 73 ? 8.685 6.346 -9.477 1.00 80.88 73 ARG A CA 1
ATOM 561 C C . ARG A 1 73 ? 9.465 5.442 -10.411 1.00 80.88 73 ARG A C 1
ATOM 563 O O . ARG A 1 73 ? 9.326 4.220 -10.348 1.00 80.88 73 ARG A O 1
ATOM 570 N N . THR A 1 74 ? 10.326 6.051 -11.213 1.00 83.56 74 THR A N 1
ATOM 571 C CA . THR A 1 74 ? 11.334 5.365 -12.018 1.00 83.56 74 THR A CA 1
ATOM 572 C C . THR A 1 74 ? 12.213 4.491 -11.121 1.00 83.56 74 THR A C 1
ATOM 574 O O . THR A 1 74 ? 12.754 4.963 -10.121 1.00 83.56 74 THR A O 1
ATOM 577 N N . MET A 1 75 ? 12.320 3.208 -11.454 1.00 79.69 75 MET A N 1
ATOM 578 C CA . MET A 1 75 ? 13.150 2.228 -10.759 1.00 79.69 75 MET A CA 1
ATOM 579 C C . MET A 1 75 ? 14.555 2.191 -11.363 1.00 79.69 75 MET A C 1
ATOM 581 O O . MET A 1 75 ? 14.718 2.308 -12.577 1.00 79.69 75 MET A O 1
ATOM 585 N N . GLU A 1 76 ? 15.562 1.974 -10.517 1.00 71.31 76 GLU A N 1
ATOM 586 C CA . GLU A 1 76 ? 16.930 1.683 -10.952 1.00 71.31 76 GLU A CA 1
ATOM 587 C C . GLU A 1 76 ? 17.037 0.247 -11.488 1.00 71.31 76 GLU A C 1
ATOM 589 O O . GLU A 1 76 ? 16.453 -0.687 -10.929 1.00 71.31 76 GLU A O 1
ATOM 594 N N . VAL A 1 77 ? 17.810 0.061 -12.561 1.00 74.38 77 VAL A N 1
ATOM 595 C CA . VAL A 1 77 ? 18.083 -1.255 -13.150 1.00 74.38 77 VAL A CA 1
ATOM 596 C C 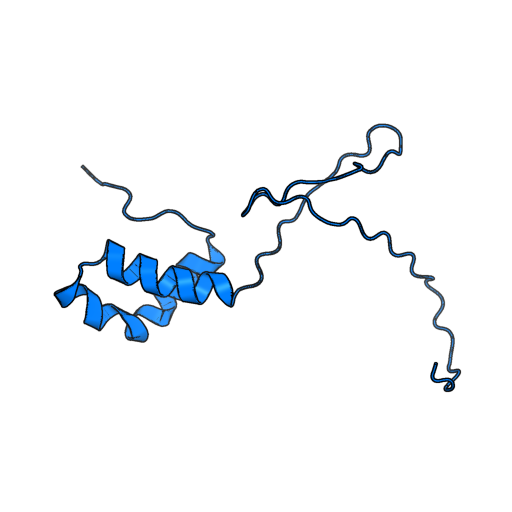. VAL A 1 77 ? 19.435 -1.762 -12.649 1.00 74.38 77 VAL A C 1
ATOM 598 O O . VAL A 1 77 ? 20.468 -1.148 -12.903 1.00 74.38 77 VAL A O 1
ATOM 601 N N . PHE A 1 78 ? 19.442 -2.920 -11.986 1.00 66.38 78 PHE A N 1
ATOM 602 C CA . PHE A 1 78 ? 20.666 -3.625 -11.599 1.00 66.38 78 PHE A CA 1
ATOM 603 C C . PHE A 1 78 ? 20.772 -4.941 -12.369 1.00 66.38 78 PHE A C 1
ATOM 605 O O . PHE A 1 78 ? 19.911 -5.811 -12.248 1.00 66.38 78 PHE A O 1
ATOM 612 N N . ILE A 1 79 ? 21.852 -5.108 -13.132 1.00 72.44 79 ILE A N 1
ATOM 613 C CA . ILE A 1 79 ? 22.194 -6.375 -13.786 1.00 72.44 79 ILE A CA 1
ATOM 614 C C . ILE A 1 79 ? 23.338 -7.000 -12.991 1.00 72.44 79 ILE A C 1
ATOM 616 O O . ILE A 1 79 ? 24.419 -6.425 -12.894 1.00 72.44 79 ILE A O 1
ATOM 620 N N . THR A 1 80 ? 23.111 -8.173 -12.400 1.00 70.00 80 THR A N 1
ATOM 621 C CA . THR A 1 80 ? 24.141 -8.901 -11.647 1.00 70.00 80 THR A CA 1
ATOM 622 C C . THR A 1 80 ? 24.476 -10.207 -12.347 1.00 70.00 80 THR A C 1
ATOM 624 O O . THR A 1 80 ? 23.607 -11.056 -12.536 1.00 70.00 80 THR A O 1
ATOM 627 N N . TYR A 1 81 ? 25.752 -10.397 -12.672 1.00 72.69 81 TYR A N 1
ATOM 628 C CA . TYR A 1 81 ? 26.281 -11.669 -13.150 1.00 72.69 81 TYR A CA 1
ATOM 629 C C . TYR A 1 81 ? 26.872 -12.431 -11.964 1.00 72.69 81 TYR A C 1
ATOM 631 O O . TYR A 1 81 ? 27.720 -11.906 -11.245 1.00 72.69 81 TYR A O 1
ATOM 639 N N . LYS A 1 82 ? 26.423 -13.667 -11.745 1.00 66.56 82 LYS A N 1
ATOM 640 C CA . LYS A 1 82 ? 27.035 -14.586 -10.780 1.00 66.56 82 LYS A CA 1
ATOM 641 C C . LYS A 1 82 ? 27.690 -15.729 -11.542 1.00 66.56 82 LYS A C 1
ATOM 643 O O . LYS A 1 82 ? 27.043 -16.365 -12.368 1.00 66.56 82 LYS A O 1
ATOM 648 N N . CYS A 1 83 ? 28.963 -15.979 -11.261 1.00 68.81 83 CYS A N 1
ATOM 649 C CA . CYS A 1 83 ? 29.654 -17.170 -11.739 1.00 68.81 83 CYS A CA 1
ATOM 650 C C . CYS A 1 83 ? 29.256 -18.358 -10.851 1.00 68.81 83 CYS A C 1
ATOM 652 O O . CYS A 1 83 ? 29.226 -18.223 -9.630 1.00 68.81 83 CYS A O 1
ATOM 654 N N . CYS A 1 84 ? 28.943 -19.511 -11.445 1.00 65.38 84 CYS A N 1
ATOM 655 C CA . CYS A 1 84 ? 28.545 -20.721 -10.712 1.00 65.38 84 CYS A CA 1
ATOM 656 C C . CYS A 1 84 ? 29.714 -21.431 -10.009 1.00 65.38 84 CYS A C 1
ATOM 658 O O . CYS A 1 84 ? 29.503 -22.448 -9.354 1.00 65.38 84 CYS A O 1
ATOM 660 N N . HIS A 1 85 ? 30.938 -20.926 -10.150 1.00 79.44 85 HIS A N 1
ATOM 661 C CA . HIS A 1 85 ? 32.101 -21.474 -9.471 1.00 79.44 85 HIS A CA 1
ATOM 662 C C . HIS A 1 85 ? 32.193 -20.897 -8.056 1.00 79.44 85 HIS A C 1
ATOM 664 O O . HIS A 1 85 ? 32.245 -19.680 -7.871 1.00 79.44 85 HIS A O 1
ATOM 670 N N . ILE A 1 86 ? 32.211 -21.780 -7.057 1.00 63.56 86 ILE A N 1
ATOM 671 C CA . ILE A 1 86 ? 32.605 -21.427 -5.695 1.00 63.56 86 ILE A CA 1
ATOM 672 C C . ILE A 1 86 ? 34.107 -21.164 -5.770 1.00 63.56 86 ILE A C 1
ATOM 674 O O . ILE A 1 86 ? 34.889 -22.096 -5.937 1.00 63.56 86 ILE A O 1
ATOM 678 N N . ASN A 1 87 ? 34.515 -19.899 -5.703 1.00 61.09 87 ASN A N 1
ATOM 679 C CA . ASN A 1 87 ? 35.906 -19.603 -5.396 1.00 61.09 87 ASN A CA 1
ATOM 680 C C . ASN A 1 87 ? 36.101 -19.996 -3.931 1.00 61.09 87 ASN A C 1
ATOM 682 O O . ASN A 1 87 ? 35.641 -19.282 -3.041 1.00 61.09 87 ASN A O 1
ATOM 686 N N . GLU A 1 88 ? 36.714 -21.155 -3.701 1.00 57.06 88 GLU A N 1
ATOM 687 C CA . GLU A 1 88 ? 37.267 -21.502 -2.397 1.00 57.06 88 GLU A CA 1
ATOM 688 C C . GLU A 1 88 ? 38.215 -20.368 -1.971 1.00 57.06 88 GLU A C 1
ATOM 690 O O . GLU A 1 88 ? 39.171 -20.038 -2.673 1.00 57.06 88 GLU A O 1
ATOM 695 N N . ASP A 1 89 ? 37.836 -19.705 -0.880 1.00 51.69 89 ASP A N 1
ATOM 696 C CA . ASP A 1 89 ? 38.583 -18.773 -0.041 1.00 51.69 89 ASP A CA 1
ATOM 697 C C . ASP A 1 89 ? 39.762 -18.005 -0.662 1.00 51.69 89 ASP A C 1
ATOM 699 O O . ASP A 1 89 ? 40.882 -18.502 -0.776 1.00 51.69 89 ASP A O 1
ATOM 703 N N . LYS A 1 90 ? 39.573 -16.690 -0.830 1.00 45.75 90 LYS A N 1
ATOM 704 C CA . LYS A 1 90 ? 40.600 -15.733 -0.398 1.00 45.75 90 LYS A CA 1
ATOM 705 C C . LYS A 1 90 ? 39.972 -14.639 0.450 1.00 45.75 90 LYS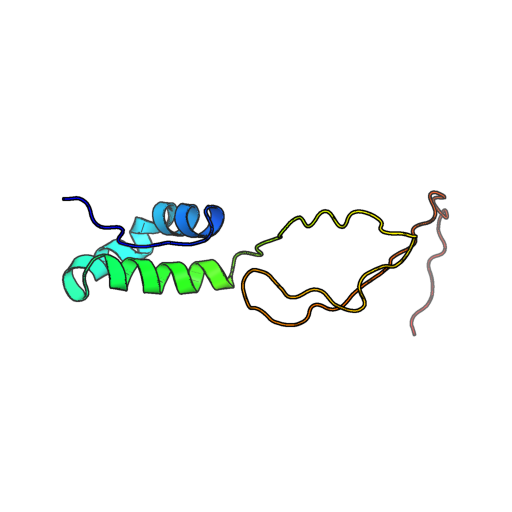 A C 1
ATOM 707 O O . LYS A 1 90 ? 39.475 -13.635 -0.050 1.00 45.75 90 LYS A O 1
ATOM 712 N N . ALA A 1 91 ? 40.042 -14.855 1.760 1.00 52.00 91 ALA A N 1
ATOM 713 C CA . ALA A 1 91 ? 40.174 -13.778 2.722 1.00 52.00 91 ALA A CA 1
ATOM 714 C C . ALA A 1 91 ? 41.280 -12.814 2.256 1.00 52.00 91 ALA A C 1
ATOM 716 O O . ALA A 1 91 ? 42.424 -13.235 2.091 1.00 52.00 91 ALA A O 1
ATOM 717 N N . ASN A 1 92 ? 40.916 -11.560 1.977 1.00 48.00 92 ASN A N 1
ATOM 718 C CA . ASN A 1 92 ? 41.622 -10.336 2.377 1.00 48.00 92 ASN A CA 1
ATOM 719 C C . ASN A 1 92 ? 41.262 -9.162 1.465 1.00 48.00 92 ASN A C 1
ATOM 721 O O . ASN A 1 92 ? 41.403 -9.248 0.247 1.00 48.00 92 ASN A O 1
ATOM 725 N N . GLY A 1 93 ? 40.957 -8.032 2.104 1.00 44.72 93 GLY A N 1
ATOM 726 C CA . GLY A 1 93 ? 41.255 -6.713 1.559 1.00 44.72 93 GLY A CA 1
ATOM 727 C C . GLY A 1 93 ? 40.092 -5.740 1.614 1.00 44.72 93 GLY A C 1
ATOM 728 O O . GLY A 1 93 ? 39.321 -5.671 0.664 1.00 44.72 93 GLY A O 1
ATOM 729 N N . ASP A 1 94 ? 40.034 -4.962 2.699 1.00 43.44 94 ASP A N 1
ATOM 730 C CA . ASP A 1 94 ? 39.605 -3.558 2.663 1.00 43.44 94 ASP A CA 1
ATOM 731 C C . ASP A 1 94 ? 40.061 -2.878 1.362 1.00 43.44 94 ASP A C 1
ATOM 733 O O . ASP A 1 94 ? 41.207 -3.082 0.944 1.00 43.44 94 ASP A O 1
ATOM 737 N N . HIS A 1 95 ? 39.177 -2.082 0.757 1.00 39.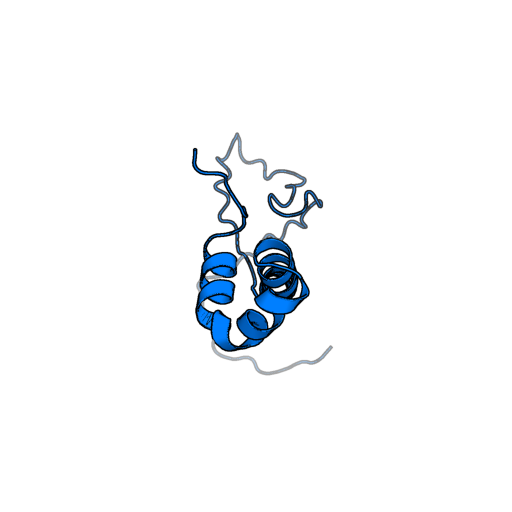81 95 HIS A N 1
ATOM 738 C CA . HIS A 1 95 ? 39.323 -0.639 0.501 1.00 39.81 95 HIS A CA 1
ATOM 739 C C . HIS A 1 95 ? 37.992 -0.088 -0.027 1.00 39.81 95 HIS A C 1
ATOM 741 O O . HIS A 1 95 ? 37.451 -0.668 -0.996 1.00 39.81 95 HIS A O 1
#

Sequence (95 aa):
GSVVAYVGHGKTVLMTVKESGKWICEVSKKGFEDSFKEHHNKVAKTVRICSHLEIHNVAGKIPDFIECPDCNRTMEVFITYKCCHINEDKANGDH

InterPro domains:
  IPR027944 Sieve element occlusion, C-terminal [PF14577] (6-85)
  IPR039299 Protein SIEVE ELEMENT OCCLUSION [PTHR33232] (4-85)